Protein AF-A0AA38GZH4-F1 (afdb_monomer_lite)

Foldseek 3Di:
DAADEDDPVVLVVLLCCCCVNPVRDLDALVRSLVVCVVVRHDYPCSSVSSNVSSD

Radius of gyration: 10.14 Å; chains: 1; bounding box: 29×17×22 Å

Sequence (55 aa):
MLLRCVDTEDSKRILHESHNGICGGHFGGHATARKIHRMGYFWPNLEHDMIEFAR

Secondary structure (DSSP, 8-state):
-PPEEP-HHHHHHHHHHHHHSTT-----HHHHHHHHHHTTEE-TTHHHHHHHHT-

Structure (mmCIF, N/CA/C/O backbone):
data_AF-A0AA38GZH4-F1
#
_entry.id   AF-A0AA38GZH4-F1
#
loop_
_atom_site.group_PDB
_atom_site.id
_atom_site.type_symbol
_atom_site.label_atom_id
_atom_site.label_alt_id
_atom_site.label_comp_id
_atom_site.label_asym_id
_atom_site.label_entity_id
_atom_site.label_seq_id
_atom_site.pdbx_PDB_ins_code
_atom_site.Cartn_x
_atom_site.Cartn_y
_atom_site.Cartn_z
_atom_site.occupancy
_atom_site.B_iso_or_equiv
_atom_site.auth_seq_id
_atom_site.auth_comp_id
_atom_site.auth_asym_id
_atom_site.auth_atom_id
_atom_site.pdbx_PDB_model_num
ATOM 1 N N . MET A 1 1 ? -16.950 5.657 -1.483 1.00 64.50 1 MET A N 1
ATOM 2 C CA . MET A 1 1 ? -16.253 4.379 -1.736 1.00 64.50 1 MET A CA 1
ATOM 3 C C . MET A 1 1 ? -15.694 3.914 -0.405 1.00 64.50 1 MET A C 1
ATOM 5 O O . MET A 1 1 ? -14.995 4.697 0.222 1.00 64.50 1 MET A O 1
ATOM 9 N N . LEU A 1 2 ? -16.076 2.730 0.074 1.00 82.62 2 LEU A N 1
ATOM 10 C CA . LEU A 1 2 ? -15.488 2.156 1.286 1.00 82.62 2 LEU A CA 1
ATOM 11 C C . LEU A 1 2 ? -14.174 1.483 0.887 1.00 82.62 2 LEU A C 1
ATOM 13 O O . LEU A 1 2 ? -14.165 0.680 -0.043 1.00 82.62 2 LEU A O 1
ATOM 17 N N . LEU A 1 3 ? -13.080 1.853 1.550 1.00 89.00 3 LEU A N 1
ATOM 18 C CA . LEU A 1 3 ? -11.790 1.194 1.380 1.00 89.00 3 LEU A CA 1
ATOM 19 C C . LEU A 1 3 ? -11.682 0.081 2.420 1.00 89.00 3 LEU A C 1
ATOM 21 O O . LEU A 1 3 ? -11.985 0.284 3.597 1.00 89.00 3 LEU A O 1
ATOM 25 N N . ARG A 1 4 ? -11.247 -1.097 1.987 1.00 92.69 4 ARG A N 1
ATOM 26 C CA . ARG A 1 4 ? -10.887 -2.194 2.873 1.00 92.69 4 ARG A CA 1
ATOM 27 C C . ARG A 1 4 ? -9.543 -1.867 3.509 1.00 92.69 4 ARG A C 1
ATOM 29 O O . ARG A 1 4 ? -8.538 -1.753 2.807 1.00 92.69 4 ARG A O 1
ATOM 36 N N . CYS A 1 5 ? -9.541 -1.748 4.833 1.00 92.88 5 CYS A N 1
ATOM 37 C CA . CYS A 1 5 ? -8.301 -1.735 5.592 1.00 92.88 5 CYS A CA 1
ATOM 38 C C . CYS A 1 5 ? -7.622 -3.102 5.441 1.00 92.88 5 CYS A C 1
ATOM 40 O O . CYS A 1 5 ? -8.277 -4.132 5.633 1.00 92.88 5 CYS A O 1
ATOM 42 N N . VAL A 1 6 ? -6.350 -3.108 5.057 1.00 93.12 6 VAL A N 1
ATOM 43 C CA . VAL A 1 6 ? -5.526 -4.320 4.992 1.00 93.12 6 VAL A CA 1
ATOM 44 C C . VAL A 1 6 ? -4.583 -4.364 6.184 1.00 93.12 6 VAL A C 1
ATOM 46 O O . VAL A 1 6 ? -4.162 -3.325 6.694 1.00 93.12 6 VAL A O 1
ATOM 49 N N . ASP A 1 7 ? -4.282 -5.573 6.643 1.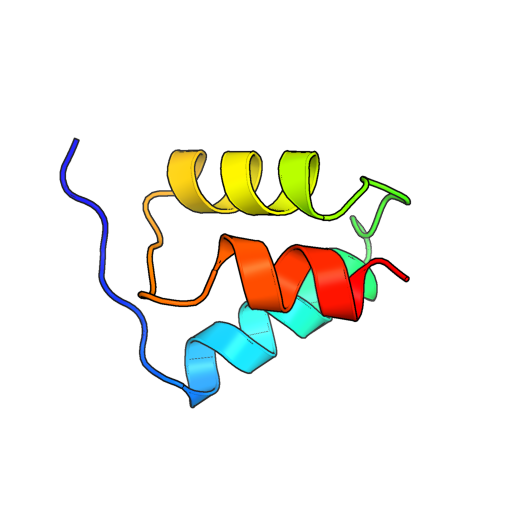00 93.50 7 ASP A N 1
ATOM 50 C CA . ASP A 1 7 ? -3.289 -5.775 7.687 1.00 93.50 7 ASP A CA 1
ATOM 51 C C . ASP A 1 7 ? -1.859 -5.647 7.140 1.00 93.50 7 ASP A C 1
ATOM 53 O O . ASP A 1 7 ? -1.621 -5.458 5.945 1.00 93.50 7 ASP A O 1
ATOM 57 N N . THR A 1 8 ? -0.898 -5.727 8.054 1.00 90.62 8 THR A N 1
ATOM 58 C CA . THR A 1 8 ? 0.528 -5.564 7.772 1.00 90.62 8 THR A CA 1
ATOM 59 C C . THR A 1 8 ? 1.094 -6.631 6.832 1.00 90.62 8 THR A C 1
ATOM 61 O O . THR A 1 8 ? 2.058 -6.366 6.117 1.00 90.62 8 THR A O 1
ATOM 64 N N . GLU A 1 9 ? 0.552 -7.847 6.836 1.00 92.69 9 GLU A N 1
ATOM 65 C CA . GLU A 1 9 ? 1.077 -8.927 5.998 1.00 92.69 9 GLU A CA 1
ATOM 66 C C . GLU A 1 9 ? 0.550 -8.787 4.568 1.00 92.69 9 GLU A C 1
ATOM 68 O O . GLU A 1 9 ? 1.320 -8.856 3.605 1.00 92.69 9 GLU A O 1
ATOM 73 N N . ASP A 1 10 ? -0.741 -8.479 4.422 1.00 91.81 10 ASP A N 1
ATOM 74 C CA . ASP A 1 10 ? -1.333 -8.161 3.126 1.00 91.81 10 ASP A CA 1
ATOM 75 C C . ASP A 1 10 ? -0.739 -6.879 2.522 1.00 91.81 10 ASP A C 1
ATOM 77 O O . ASP A 1 10 ? -0.482 -6.843 1.316 1.00 91.81 10 ASP A O 1
ATOM 81 N N . SER A 1 11 ? -0.461 -5.840 3.322 1.00 91.00 11 SER A N 1
ATOM 82 C CA . SER A 1 11 ? 0.149 -4.601 2.818 1.00 91.00 11 SER A CA 1
ATOM 83 C C . SER A 1 11 ? 1.538 -4.847 2.220 1.00 91.00 11 SER A C 1
ATOM 85 O O . SER A 1 11 ? 1.807 -4.398 1.103 1.00 91.00 11 SER A O 1
ATOM 87 N N . LYS A 1 12 ? 2.392 -5.635 2.891 1.00 89.88 12 LYS A N 1
ATOM 88 C CA . LYS A 1 12 ? 3.711 -6.052 2.376 1.00 89.88 12 LYS A CA 1
ATOM 89 C C . LYS A 1 12 ? 3.594 -6.851 1.086 1.00 89.88 12 LYS A C 1
ATOM 91 O O . LYS A 1 12 ? 4.364 -6.623 0.153 1.00 89.88 12 LYS A O 1
ATOM 96 N N . ARG A 1 13 ? 2.632 -7.776 1.012 1.00 90.12 13 ARG A N 1
ATOM 97 C CA . ARG A 1 13 ? 2.400 -8.569 -0.199 1.00 90.12 13 ARG A CA 1
ATOM 98 C C . ARG A 1 13 ? 1.977 -7.676 -1.364 1.00 90.12 13 ARG A C 1
ATOM 100 O O . ARG A 1 13 ? 2.539 -7.794 -2.449 1.00 90.12 13 ARG A O 1
ATOM 107 N N . ILE A 1 14 ? 1.052 -6.744 -1.131 1.00 88.56 14 ILE A N 1
ATOM 108 C CA . ILE A 1 14 ? 0.596 -5.777 -2.138 1.00 88.56 14 ILE A CA 1
ATOM 109 C C . ILE A 1 14 ? 1.746 -4.866 -2.588 1.00 88.56 14 ILE A C 1
ATOM 111 O O . ILE A 1 14 ? 1.881 -4.629 -3.788 1.00 88.56 14 ILE A O 1
ATOM 115 N N . LEU A 1 15 ? 2.585 -4.375 -1.668 1.00 86.81 15 LEU A N 1
ATOM 116 C CA . LEU A 1 15 ? 3.797 -3.603 -1.980 1.00 86.81 15 LEU A CA 1
ATOM 117 C C . LEU A 1 15 ? 4.734 -4.394 -2.900 1.00 86.81 15 LEU A C 1
ATOM 119 O O . LEU A 1 15 ? 5.100 -3.921 -3.976 1.00 86.81 15 LEU A O 1
ATOM 123 N N . HIS A 1 16 ? 5.049 -5.630 -2.512 1.00 86.69 16 HIS A N 1
ATOM 124 C CA . HIS A 1 16 ? 5.946 -6.500 -3.260 1.00 86.69 16 HIS A CA 1
ATOM 125 C C . HIS A 1 16 ? 5.395 -6.848 -4.649 1.00 86.69 16 HIS A C 1
ATOM 127 O O . HIS A 1 16 ? 6.112 -6.732 -5.637 1.00 86.69 16 HIS A O 1
ATOM 133 N N . GLU A 1 17 ? 4.122 -7.234 -4.765 1.00 85.69 17 GLU A N 1
ATOM 134 C CA . GLU A 1 17 ? 3.480 -7.513 -6.058 1.00 85.69 17 GLU A CA 1
ATOM 135 C C . GLU A 1 17 ? 3.387 -6.263 -6.943 1.00 85.69 17 GLU A C 1
ATOM 137 O O . GLU A 1 17 ? 3.522 -6.356 -8.164 1.00 85.69 17 GLU A O 1
ATOM 142 N N . SER A 1 18 ? 3.180 -5.086 -6.348 1.00 79.94 18 SER A N 1
ATOM 143 C CA . SER A 1 18 ? 3.076 -3.830 -7.097 1.00 79.94 18 SER A CA 1
ATOM 144 C C . SER A 1 18 ? 4.408 -3.381 -7.694 1.00 79.94 18 SER A C 1
ATOM 146 O O . SER A 1 18 ? 4.401 -2.712 -8.727 1.00 79.94 18 SER A O 1
ATOM 148 N N . HIS A 1 19 ? 5.525 -3.746 -7.063 1.00 78.19 19 HIS A N 1
ATOM 149 C CA . HIS A 1 19 ? 6.873 -3.392 -7.503 1.00 78.19 19 HIS A CA 1
ATOM 150 C C . HIS A 1 19 ? 7.533 -4.504 -8.336 1.00 78.19 19 HIS A C 1
ATOM 152 O O . HIS A 1 19 ? 8.029 -4.244 -9.425 1.00 78.19 19 HIS A O 1
ATOM 158 N N . ASN A 1 20 ? 7.491 -5.751 -7.854 1.00 77.81 20 ASN A N 1
ATOM 159 C CA . ASN A 1 20 ? 8.176 -6.913 -8.441 1.00 77.81 20 ASN A CA 1
ATOM 160 C C . ASN A 1 20 ? 7.268 -7.823 -9.280 1.00 77.81 20 ASN A C 1
ATOM 162 O O . ASN A 1 20 ? 7.736 -8.807 -9.853 1.00 77.81 20 ASN A O 1
ATOM 166 N N . GLY A 1 21 ? 5.957 -7.580 -9.302 1.00 73.88 21 GLY A N 1
ATOM 167 C CA . GLY A 1 21 ? 5.027 -8.420 -10.050 1.00 73.88 21 GLY A CA 1
ATOM 168 C C . GLY A 1 21 ? 5.208 -8.299 -11.563 1.00 73.88 21 GLY A C 1
ATOM 169 O O . GLY A 1 21 ? 5.847 -7.386 -12.074 1.00 73.88 21 GLY A O 1
ATOM 170 N N . ILE A 1 22 ? 4.546 -9.186 -12.309 1.00 61.34 22 ILE A N 1
ATOM 171 C CA . ILE A 1 22 ? 4.545 -9.193 -13.788 1.00 61.34 22 ILE A CA 1
ATOM 172 C C . ILE A 1 22 ? 4.033 -7.853 -14.365 1.00 61.34 22 ILE A C 1
ATOM 174 O O . ILE A 1 22 ? 4.403 -7.453 -15.465 1.00 61.34 22 ILE A O 1
ATOM 178 N N . CYS A 1 23 ? 3.207 -7.138 -13.593 1.00 63.97 23 CYS A N 1
ATOM 179 C CA . CYS A 1 23 ? 2.679 -5.808 -13.905 1.00 63.97 23 CYS A CA 1
ATOM 180 C C . CYS A 1 23 ? 3.410 -4.664 -13.171 1.00 63.97 23 CYS A C 1
ATOM 182 O O . CYS A 1 23 ? 2.885 -3.543 -13.140 1.00 63.97 23 CYS A O 1
ATOM 184 N N . GLY A 1 24 ? 4.559 -4.944 -12.549 1.00 61.12 24 GLY A N 1
ATOM 185 C CA . GLY A 1 24 ? 5.429 -3.986 -11.874 1.0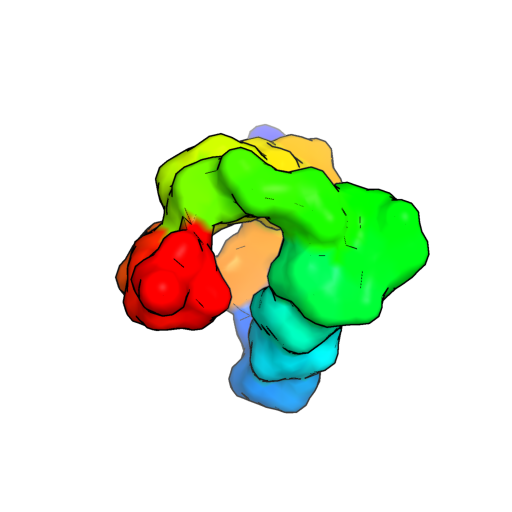0 61.12 24 GLY A CA 1
ATOM 186 C C . GLY A 1 24 ? 6.040 -3.033 -12.889 1.00 61.12 24 GLY A C 1
ATOM 187 O O . GLY A 1 24 ? 7.143 -3.227 -13.385 1.00 61.12 24 GLY A O 1
ATOM 188 N N . GLY A 1 25 ? 5.277 -2.017 -13.281 1.00 59.34 25 GLY A N 1
ATOM 189 C CA . GLY A 1 25 ? 5.850 -0.888 -13.998 1.00 59.34 25 GLY A CA 1
ATOM 190 C C . GLY A 1 25 ? 6.646 -0.033 -13.019 1.00 59.34 25 GLY A C 1
ATOM 191 O O . GLY A 1 25 ? 6.282 0.037 -11.846 1.00 59.34 25 GLY A O 1
ATOM 192 N N . HIS A 1 26 ? 7.673 0.669 -13.509 1.00 68.06 26 HIS A N 1
ATOM 193 C CA . HIS A 1 26 ? 8.321 1.804 -12.831 1.00 68.06 26 HIS A CA 1
ATOM 194 C C . HIS A 1 26 ? 7.321 2.961 -12.597 1.00 68.06 26 HIS A C 1
ATOM 196 O O . HIS A 1 26 ? 7.486 4.087 -13.065 1.00 68.06 26 HIS A O 1
ATOM 202 N N . PHE A 1 27 ? 6.213 2.689 -11.922 1.00 68.50 27 PHE A N 1
ATOM 203 C CA . PHE A 1 27 ? 5.279 3.683 -11.452 1.00 68.50 27 PHE A CA 1
ATOM 204 C C . PHE A 1 27 ? 5.868 4.243 -10.161 1.00 68.50 27 PHE A C 1
ATOM 206 O O . PHE A 1 27 ? 6.098 3.503 -9.208 1.00 68.50 27 PHE A O 1
ATOM 213 N N . GLY A 1 28 ? 6.120 5.552 -10.117 1.00 78.19 28 GLY A N 1
ATOM 214 C CA . GLY A 1 28 ? 6.542 6.194 -8.872 1.00 78.19 28 GLY A CA 1
ATOM 215 C C . GLY A 1 28 ? 5.518 5.946 -7.758 1.00 78.19 28 GLY A C 1
ATOM 216 O O . GLY A 1 28 ? 4.320 5.841 -8.035 1.00 78.19 28 GLY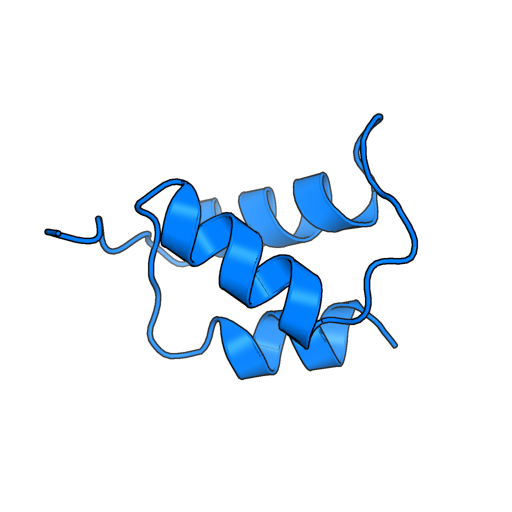 A O 1
ATOM 217 N N . GLY A 1 29 ? 5.966 5.896 -6.501 1.00 83.12 29 GLY A N 1
ATOM 218 C CA . GLY A 1 29 ? 5.149 5.453 -5.360 1.00 83.12 29 GLY A CA 1
ATOM 219 C C . GLY A 1 29 ? 3.770 6.108 -5.238 1.00 83.12 29 GLY A C 1
ATOM 220 O O . GLY A 1 29 ? 2.779 5.442 -4.953 1.00 83.12 29 GLY A O 1
ATOM 221 N N . HIS A 1 30 ? 3.655 7.392 -5.588 1.00 84.88 30 HIS A N 1
ATOM 222 C CA . HIS A 1 30 ? 2.370 8.101 -5.640 1.00 84.88 30 HIS A CA 1
ATOM 223 C C . HIS A 1 30 ? 1.372 7.514 -6.655 1.00 84.88 30 HIS A C 1
ATOM 225 O O . HIS A 1 30 ? 0.167 7.469 -6.404 1.00 84.88 30 HIS A O 1
ATOM 231 N N . ALA A 1 31 ? 1.836 7.102 -7.837 1.00 85.88 31 ALA A N 1
ATOM 232 C CA . ALA A 1 31 ? 0.976 6.491 -8.846 1.00 85.88 31 ALA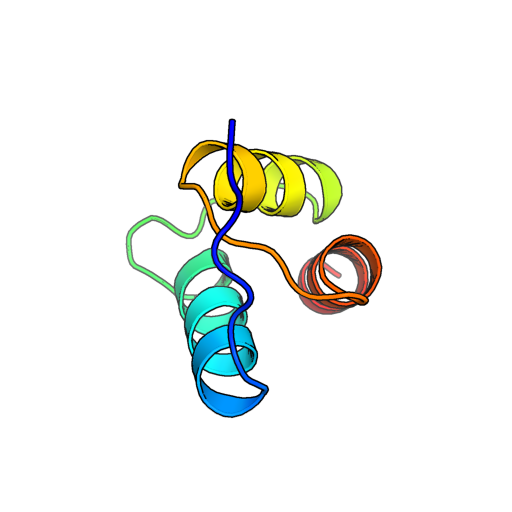 A CA 1
ATOM 233 C C . ALA A 1 31 ? 0.495 5.105 -8.394 1.00 85.88 31 ALA A C 1
ATOM 235 O O . ALA A 1 31 ? -0.673 4.765 -8.607 1.00 85.88 31 ALA A O 1
ATOM 236 N N . THR A 1 32 ? 1.367 4.357 -7.718 1.00 85.94 32 THR A N 1
ATOM 237 C CA . THR A 1 32 ? 1.066 3.040 -7.153 1.00 85.94 32 THR A CA 1
ATOM 238 C C . THR A 1 32 ? 0.063 3.142 -6.005 1.00 85.94 32 THR A C 1
ATOM 240 O O . THR A 1 32 ? -0.979 2.491 -6.065 1.00 85.94 32 THR A O 1
ATOM 243 N N . ALA A 1 33 ? 0.259 4.053 -5.047 1.00 88.56 33 ALA A N 1
ATOM 244 C CA . ALA A 1 33 ? -0.695 4.302 -3.961 1.00 88.56 33 ALA A CA 1
ATOM 245 C C . ALA A 1 33 ? -2.103 4.650 -4.483 1.00 88.56 33 ALA A C 1
ATOM 247 O O . ALA A 1 33 ? -3.101 4.054 -4.073 1.00 88.56 33 ALA A O 1
ATOM 248 N N . ARG A 1 34 ? -2.201 5.529 -5.493 1.00 88.69 34 ARG A N 1
ATOM 249 C CA . ARG A 1 34 ? -3.486 5.845 -6.149 1.00 88.69 34 ARG A CA 1
ATOM 250 C C . ARG A 1 34 ? -4.125 4.642 -6.841 1.00 88.69 34 ARG A C 1
ATOM 252 O O . ARG A 1 34 ? -5.348 4.584 -6.971 1.00 88.69 34 ARG A O 1
ATOM 259 N N . LYS A 1 35 ? -3.331 3.706 -7.362 1.00 87.44 35 LYS A N 1
ATOM 260 C CA . LYS A 1 35 ? -3.843 2.471 -7.970 1.00 87.44 35 LYS A CA 1
ATOM 261 C C . LYS A 1 35 ? -4.436 1.557 -6.898 1.00 87.44 35 LYS A C 1
ATOM 263 O O . LYS A 1 35 ? -5.558 1.099 -7.077 1.00 87.44 35 LYS A O 1
ATOM 268 N N . ILE A 1 36 ? -3.743 1.392 -5.774 1.00 88.75 36 ILE A N 1
ATOM 269 C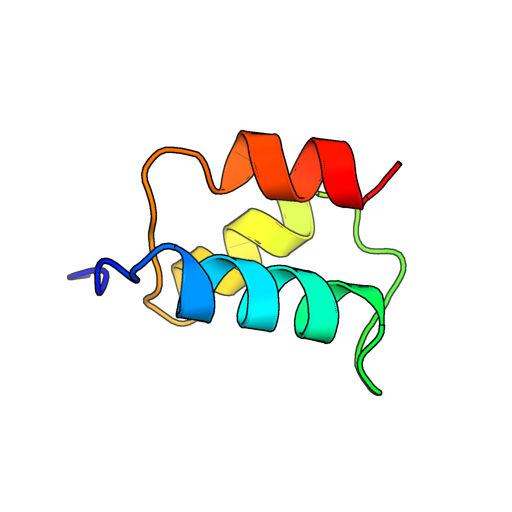 CA . ILE A 1 36 ? -4.204 0.598 -4.628 1.00 88.75 36 ILE A CA 1
ATOM 270 C C . ILE A 1 36 ? -5.495 1.166 -4.022 1.00 88.75 36 ILE A C 1
ATOM 272 O O . ILE A 1 36 ? -6.460 0.423 -3.842 1.00 88.75 36 ILE A O 1
ATOM 276 N N . HIS A 1 37 ? -5.589 2.490 -3.854 1.00 89.00 37 HIS A N 1
ATOM 277 C CA . HIS A 1 37 ? -6.843 3.146 -3.461 1.00 89.00 37 HIS A CA 1
ATOM 278 C C . HIS A 1 37 ? -7.989 2.867 -4.440 1.00 89.00 37 HIS A C 1
ATOM 280 O O . HIS A 1 37 ? -9.112 2.595 -4.020 1.00 89.00 37 HIS A O 1
ATOM 286 N N . ARG A 1 38 ? -7.728 2.898 -5.754 1.00 89.44 38 ARG A N 1
ATOM 287 C CA . ARG A 1 38 ? -8.746 2.588 -6.776 1.00 89.44 38 ARG A CA 1
ATOM 288 C C . ARG A 1 38 ? -9.164 1.119 -6.793 1.00 89.44 38 ARG A C 1
ATOM 290 O O . ARG A 1 38 ? -10.287 0.831 -7.186 1.00 89.44 38 ARG A O 1
ATOM 297 N N . MET A 1 39 ? -8.294 0.213 -6.351 1.00 88.81 39 MET A N 1
ATOM 298 C CA . MET A 1 39 ? -8.620 -1.204 -6.143 1.00 88.81 39 MET A CA 1
ATOM 299 C C . MET A 1 39 ? -9.422 -1.444 -4.856 1.00 88.81 39 MET A C 1
ATOM 301 O O . MET A 1 39 ? -9.886 -2.556 -4.626 1.00 88.81 39 MET A O 1
ATOM 305 N N . GLY A 1 40 ? -9.619 -0.405 -4.038 1.00 92.25 40 GLY A N 1
ATOM 306 C CA . GLY A 1 40 ? -10.411 -0.476 -2.818 1.00 92.25 40 GLY A CA 1
ATOM 307 C C . GLY A 1 40 ? -9.613 -0.863 -1.578 1.00 92.25 40 GLY A C 1
ATOM 308 O O . GLY A 1 40 ? -10.227 -1.208 -0.575 1.00 92.25 40 GLY A O 1
ATOM 309 N N . TYR A 1 41 ? -8.281 -0.803 -1.614 1.00 92.06 41 TYR A N 1
ATOM 310 C CA . TYR A 1 41 ? -7.426 -1.115 -0.468 1.00 92.06 41 TYR A CA 1
ATOM 311 C C . TYR A 1 41 ? -6.872 0.154 0.175 1.00 92.06 41 TYR A C 1
ATOM 313 O O . TYR A 1 41 ? -6.603 1.142 -0.507 1.00 92.06 41 TYR A O 1
ATOM 321 N N . PHE A 1 42 ? -6.683 0.109 1.489 1.00 90.81 42 PHE A N 1
ATOM 322 C CA . PHE A 1 42 ? -6.108 1.190 2.279 1.00 90.81 42 PHE A CA 1
ATOM 323 C C . PHE A 1 42 ? -5.335 0.630 3.470 1.00 90.81 42 PHE A C 1
ATOM 325 O O . PHE A 1 42 ? -5.743 -0.362 4.068 1.00 90.81 42 PHE A O 1
ATOM 332 N N . TRP A 1 43 ? -4.258 1.306 3.847 1.00 93.50 43 TRP A N 1
ATOM 333 C CA . TRP A 1 43 ? -3.648 1.207 5.168 1.00 93.50 43 TRP A CA 1
ATOM 334 C C . TRP A 1 43 ? -3.028 2.566 5.523 1.00 93.50 43 TRP A C 1
ATOM 336 O O . TRP A 1 43 ? -2.712 3.332 4.606 1.00 93.50 43 TRP A O 1
ATOM 346 N N . PRO A 1 44 ? -2.855 2.898 6.818 1.00 88.56 44 PRO A N 1
ATOM 347 C CA . PRO A 1 44 ? -2.489 4.252 7.249 1.00 88.56 44 PRO A CA 1
ATOM 348 C C . PRO A 1 44 ? -1.204 4.802 6.616 1.00 88.56 44 PRO A C 1
ATOM 350 O O . PRO A 1 44 ? -1.090 6.007 6.410 1.00 88.56 44 PRO A O 1
ATOM 353 N N . ASN A 1 45 ? -0.271 3.916 6.256 1.00 89.56 45 ASN A N 1
ATOM 354 C CA . ASN A 1 45 ? 1.052 4.275 5.753 1.00 89.56 45 ASN A CA 1
ATOM 355 C C . ASN A 1 45 ? 1.220 4.023 4.244 1.00 89.56 45 ASN A C 1
ATOM 357 O O . ASN A 1 45 ? 2.327 4.147 3.736 1.00 89.56 45 ASN A O 1
ATOM 361 N N . LEU A 1 46 ? 0.138 3.730 3.508 1.00 89.31 46 LEU A N 1
ATOM 362 C CA . LEU A 1 46 ? 0.181 3.352 2.088 1.00 89.31 46 LEU A CA 1
ATOM 363 C C . LEU A 1 46 ? 1.046 4.274 1.226 1.00 89.31 46 LEU A C 1
ATOM 365 O O . LEU A 1 46 ? 1.873 3.793 0.458 1.00 89.31 46 LEU A O 1
ATOM 369 N N . GLU A 1 47 ? 0.842 5.588 1.307 1.00 85.38 47 GLU A N 1
ATOM 370 C CA . GLU A 1 47 ? 1.604 6.521 0.472 1.00 85.38 47 GLU A CA 1
ATOM 371 C C . GLU A 1 47 ? 3.088 6.529 0.839 1.00 85.38 47 GLU A C 1
ATOM 373 O O . GLU A 1 47 ? 3.926 6.523 -0.060 1.00 85.38 47 GLU A O 1
ATOM 378 N N . HIS A 1 48 ? 3.415 6.491 2.133 1.00 87.62 48 HIS A N 1
ATOM 379 C CA . HIS A 1 48 ? 4.796 6.451 2.605 1.00 87.62 48 HIS A CA 1
ATOM 380 C C . HIS A 1 48 ? 5.492 5.167 2.155 1.00 87.62 48 HIS A C 1
ATOM 382 O O . HIS A 1 48 ? 6.518 5.243 1.483 1.00 87.62 48 HIS A O 1
ATOM 388 N N . ASP A 1 49 ? 4.872 4.016 2.426 1.00 87.31 49 ASP A N 1
ATOM 389 C CA . ASP A 1 4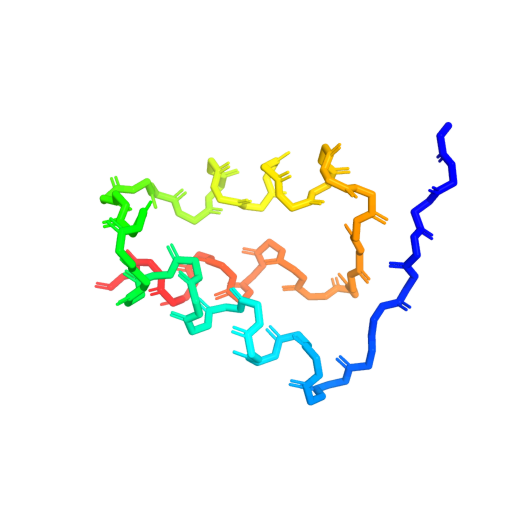9 ? 5.420 2.708 2.082 1.00 87.31 49 ASP A CA 1
ATOM 390 C C . ASP A 1 49 ? 5.618 2.590 0.566 1.00 87.31 49 ASP A C 1
ATOM 392 O O . ASP A 1 49 ? 6.650 2.120 0.106 1.00 87.31 49 ASP A O 1
ATOM 396 N N . MET A 1 50 ? 4.671 3.080 -0.241 1.00 87.00 50 MET A N 1
ATOM 397 C CA . MET A 1 50 ? 4.793 3.044 -1.702 1.00 87.00 50 MET A CA 1
ATOM 398 C C . MET A 1 50 ? 5.884 3.978 -2.231 1.00 87.00 50 MET A C 1
ATOM 400 O O . MET A 1 50 ? 6.511 3.662 -3.238 1.00 87.00 50 MET A O 1
ATOM 404 N N . ILE A 1 51 ? 6.095 5.143 -1.611 1.00 84.00 51 ILE A N 1
ATOM 405 C CA . ILE A 1 51 ? 7.163 6.082 -1.994 1.00 84.00 51 ILE A CA 1
ATOM 406 C C . ILE A 1 51 ? 8.533 5.526 -1.618 1.00 84.00 51 ILE A C 1
ATOM 408 O O . ILE A 1 51 ? 9.456 5.630 -2.423 1.00 84.00 51 ILE A O 1
ATOM 412 N N . GLU A 1 52 ? 8.660 4.951 -0.425 1.00 84.75 52 GLU A N 1
ATOM 413 C CA . GLU A 1 52 ? 9.895 4.328 0.046 1.00 84.75 52 GLU A CA 1
ATOM 414 C C . GLU A 1 52 ? 10.259 3.116 -0.814 1.00 84.75 52 GLU A C 1
ATOM 416 O O . GLU A 1 52 ? 11.395 3.006 -1.261 1.00 84.75 52 GLU A O 1
ATOM 421 N N . PHE A 1 53 ? 9.279 2.270 -1.139 1.00 78.75 53 PHE A N 1
ATOM 422 C CA . PHE A 1 53 ? 9.486 1.062 -1.941 1.00 78.75 53 PHE A CA 1
ATOM 423 C C . PHE A 1 53 ? 9.669 1.336 -3.444 1.00 78.75 53 PHE A C 1
ATOM 425 O O . PHE A 1 53 ? 10.057 0.445 -4.190 1.00 78.75 53 PHE A O 1
ATOM 432 N N . ALA A 1 54 ? 9.344 2.540 -3.925 1.00 73.00 54 ALA A N 1
ATOM 433 C CA . ALA A 1 54 ? 9.538 2.941 -5.323 1.00 73.00 54 ALA A CA 1
ATOM 434 C C . ALA A 1 54 ? 10.863 3.684 -5.580 1.00 73.00 54 ALA A C 1
ATOM 436 O O . ALA A 1 54 ? 11.096 4.096 -6.720 1.00 73.00 54 ALA A O 1
ATOM 437 N N . ARG A 1 55 ? 11.681 3.908 -4.543 1.00 63.88 55 ARG A N 1
ATOM 438 C CA . ARG A 1 55 ? 13.074 4.362 -4.678 1.00 63.88 55 ARG A CA 1
ATOM 439 C C . ARG A 1 55 ? 13.998 3.192 -4.976 1.00 63.88 55 ARG A C 1
ATOM 441 O O . ARG A 1 55 ? 14.980 3.447 -5.704 1.00 63.88 55 ARG A O 1
#

InterPro domains:
  IPR041588 Integrase zinc-binding domain [PF17921] (7-54)

Organism: Taxus chinensis (NCBI:txid29808)

pLDDT: mean 83.65, std 9.47, range [59.34, 93.5]